Protein AF-A0A1A8HDZ2-F1 (afdb_monomer_lite)

InterPro domains:
  IPR013087 Zinc finger C2H2-type [PF00096] (2-20)
  IPR013087 Zinc finger C2H2-type [PF00096] (26-48)
  IPR013087 Zinc finger C2H2-type [PS00028] (28-48)
  IPR013087 Zinc finger C2H2-type [PS50157] (1-25)
  IPR013087 Zinc finger C2H2-type [PS50157] (26-50)
  IPR013087 Zinc finger C2H2-type [SM00355] (1-20)
  IPR013087 Zinc finger C2H2-type [SM00355] (26-48)
  IPR036236 Zinc finger C2H2 superfamily [SSF57667] (2-48)

Structure (mmCIF, N/CA/C/O backbone):
data_AF-A0A1A8HDZ2-F1
#
_entry.id   AF-A0A1A8HDZ2-F1
#
loop_
_atom_site.group_PDB
_atom_site.id
_atom_site.type_symbol
_atom_site.label_atom_id
_atom_site.label_alt_id
_atom_site.label_comp_id
_atom_site.label_asym_id
_atom_site.label_entity_id
_atom_site.label_seq_id
_atom_site.pdbx_PDB_ins_code
_atom_site.Cartn_x
_atom_site.Cartn_y
_atom_site.Cartn_z
_atom_site.occupancy
_atom_site.B_iso_or_equiv
_atom_site.auth_seq_id
_atom_site.auth_comp_id
_atom_site.auth_asym_id
_atom_site.auth_atom_id
_atom_site.pdbx_PDB_model_num
ATOM 1 N N . GLU A 1 1 ? -10.607 -7.697 13.948 1.00 54.75 1 GLU A N 1
ATOM 2 C CA . GLU A 1 1 ? -10.988 -6.266 13.928 1.00 54.75 1 GLU A CA 1
ATOM 3 C C . GLU A 1 1 ? -10.760 -5.544 15.270 1.00 54.75 1 GLU A C 1
ATOM 5 O O . GLU A 1 1 ? -11.563 -4.713 15.664 1.00 54.75 1 GLU A O 1
ATOM 10 N N . LEU A 1 2 ? -9.641 -5.780 15.970 1.00 63.69 2 LEU A N 1
ATOM 11 C CA . LEU A 1 2 ? -9.262 -4.992 17.155 1.00 63.69 2 LEU A CA 1
ATOM 12 C C . LEU A 1 2 ? -7.749 -4.760 17.135 1.00 63.69 2 LEU A C 1
ATOM 14 O O . LEU A 1 2 ? -6.976 -5.468 17.772 1.00 63.69 2 LEU A O 1
ATOM 18 N N . CYS A 1 3 ? -7.311 -3.775 16.353 1.00 76.38 3 CYS A N 1
ATOM 19 C CA . CYS A 1 3 ? -5.982 -3.207 16.536 1.00 76.38 3 CYS A CA 1
AT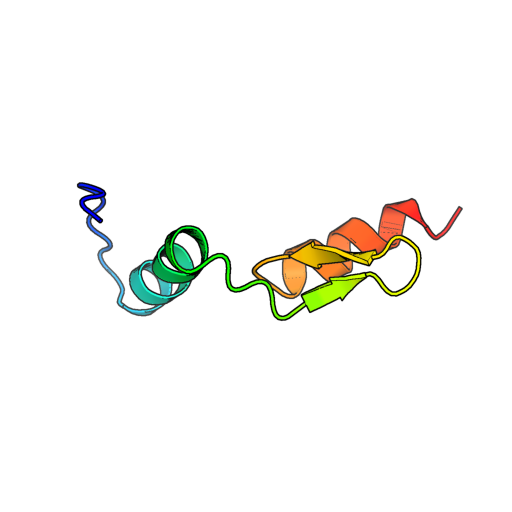OM 20 C C . CYS A 1 3 ? -6.073 -2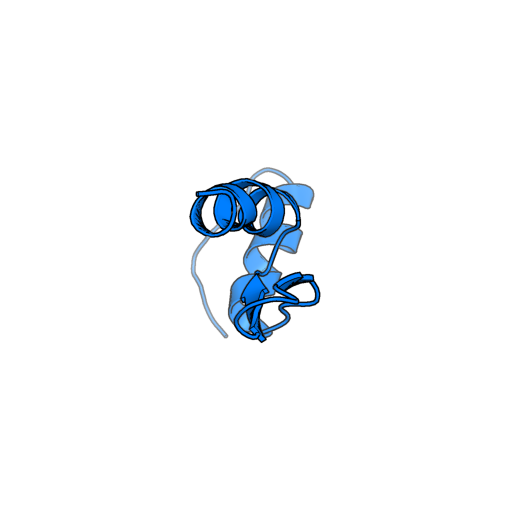.126 17.625 1.00 76.38 3 CYS A C 1
ATOM 22 O O . CYS A 1 3 ? -6.781 -1.135 17.471 1.00 76.38 3 CYS A O 1
ATOM 24 N N . GLY A 1 4 ? -5.341 -2.273 18.729 1.00 79.56 4 GLY A N 1
ATOM 25 C CA . GLY A 1 4 ? -5.271 -1.264 19.800 1.00 79.56 4 GLY A CA 1
ATOM 26 C C . GLY A 1 4 ? -4.517 0.021 19.418 1.00 79.56 4 GLY A C 1
ATOM 27 O O . GLY A 1 4 ? -4.063 0.750 20.297 1.00 79.56 4 GLY A O 1
ATOM 28 N N . GLN A 1 5 ? -4.324 0.291 18.122 1.00 81.75 5 GLN A N 1
ATOM 29 C CA . GLN A 1 5 ? -3.602 1.468 17.649 1.00 81.75 5 GLN A CA 1
ATOM 30 C C . GLN A 1 5 ? -4.489 2.709 17.723 1.00 81.75 5 GLN A C 1
ATOM 32 O O . GLN A 1 5 ? -5.562 2.776 17.126 1.00 81.75 5 GLN A O 1
ATOM 37 N N . ARG A 1 6 ? -4.001 3.720 18.445 1.00 83.38 6 ARG A N 1
ATOM 38 C CA . ARG A 1 6 ? -4.634 5.036 18.547 1.00 83.38 6 ARG A CA 1
ATOM 39 C C . ARG A 1 6 ? -3.830 6.029 17.723 1.00 83.38 6 ARG A C 1
ATOM 41 O O . ARG A 1 6 ? -2.626 6.172 17.914 1.00 83.38 6 ARG A O 1
ATOM 48 N N . PHE A 1 7 ? -4.510 6.729 16.826 1.00 86.69 7 PHE A N 1
ATOM 49 C CA . PHE A 1 7 ? -3.915 7.776 16.004 1.00 86.69 7 PHE A CA 1
ATOM 50 C C . PHE A 1 7 ? -4.425 9.132 16.472 1.00 86.69 7 PHE A C 1
ATOM 52 O O . PHE A 1 7 ? -5.617 9.295 16.724 1.00 86.69 7 PHE A O 1
ATOM 59 N N . ARG A 1 8 ? -3.521 10.110 16.573 1.00 90.88 8 ARG A N 1
ATOM 60 C CA . ARG A 1 8 ? -3.871 11.492 16.931 1.00 90.88 8 ARG A CA 1
ATOM 61 C C . ARG A 1 8 ? -4.641 12.202 15.816 1.00 90.88 8 ARG A C 1
ATOM 63 O O . ARG A 1 8 ? -5.439 13.088 16.090 1.00 90.88 8 ARG A O 1
ATOM 70 N N . GLU A 1 9 ? -4.413 11.798 14.568 1.00 93.69 9 GLU A N 1
ATOM 71 C CA . GLU A 1 9 ? -5.012 12.420 13.390 1.00 93.69 9 GLU A CA 1
ATOM 72 C C . GLU A 1 9 ? -5.846 11.415 12.597 1.00 93.69 9 GLU A C 1
ATOM 74 O O . GLU A 1 9 ? -5.440 10.269 12.368 1.00 93.69 9 GLU A O 1
ATOM 79 N N . LYS A 1 10 ? -7.001 11.882 12.106 1.00 88.06 10 LYS A N 1
ATOM 80 C CA . LYS A 1 10 ? -7.935 11.074 11.312 1.00 88.06 10 LYS A CA 1
ATOM 81 C C . LYS A 1 10 ? -7.296 10.549 10.026 1.00 88.06 10 LYS A C 1
ATOM 83 O O . LYS A 1 10 ? -7.558 9.414 9.649 1.00 88.06 10 LYS A O 1
ATOM 88 N N . ALA A 1 11 ? -6.421 11.330 9.387 1.00 88.06 11 ALA A N 1
ATOM 89 C CA . ALA A 1 11 ? -5.714 10.907 8.178 1.00 88.06 11 ALA A CA 1
ATOM 90 C C . ALA A 1 11 ? -4.889 9.631 8.413 1.00 88.06 11 ALA A C 1
ATOM 92 O O . ALA A 1 11 ? -4.918 8.710 7.595 1.00 88.06 11 ALA A O 1
ATOM 93 N N . TYR A 1 12 ? -4.208 9.531 9.559 1.00 89.06 12 TYR A N 1
ATOM 94 C CA . TYR A 1 12 ? -3.444 8.338 9.914 1.00 89.06 12 TYR A CA 1
ATOM 95 C C . TYR A 1 12 ? -4.330 7.146 10.254 1.00 89.06 12 TYR A C 1
ATOM 97 O O . TYR A 1 12 ? -4.005 6.037 9.831 1.00 89.06 12 TYR A O 1
ATOM 105 N N . LEU A 1 13 ? -5.459 7.374 10.932 1.00 87.75 13 LEU A N 1
ATOM 106 C CA . LEU A 1 13 ? -6.445 6.326 11.190 1.00 87.75 13 LEU A CA 1
ATOM 107 C C . LEU A 1 13 ? -7.015 5.765 9.881 1.00 87.75 13 LEU A C 1
ATOM 109 O O . LEU A 1 13 ? -6.947 4.560 9.665 1.00 87.75 13 LEU A O 1
ATOM 113 N N . THR A 1 14 ? -7.504 6.615 8.974 1.00 84.81 14 THR A N 1
ATOM 114 C CA . THR A 1 14 ? -8.037 6.184 7.669 1.00 84.81 14 THR A CA 1
ATOM 115 C C . THR A 1 14 ? -7.003 5.373 6.893 1.00 84.81 14 THR A C 1
ATOM 117 O O . THR A 1 14 ? -7.290 4.307 6.357 1.00 84.81 14 THR A O 1
ATOM 120 N N . ARG A 1 15 ? -5.760 5.851 6.890 1.00 83.50 15 ARG A N 1
ATOM 121 C CA . ARG A 1 15 ? -4.637 5.194 6.226 1.00 83.50 15 ARG A CA 1
ATOM 122 C C . ARG A 1 15 ? -4.273 3.849 6.855 1.00 83.50 15 ARG A C 1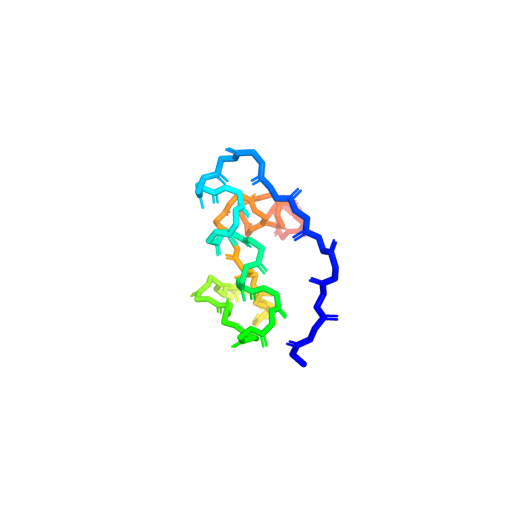
ATOM 124 O O . ARG A 1 15 ? -3.808 2.957 6.148 1.00 83.50 15 ARG A O 1
ATOM 131 N N . HIS A 1 16 ? -4.439 3.719 8.166 1.00 86.81 16 HIS A N 1
ATOM 132 C CA . HIS A 1 16 ? -4.284 2.458 8.873 1.00 86.81 16 HIS A CA 1
ATOM 133 C C . HIS A 1 16 ? -5.429 1.494 8.551 1.00 86.81 16 HIS A C 1
ATOM 135 O O . HIS A 1 16 ? -5.170 0.325 8.317 1.00 86.81 16 HIS A O 1
ATOM 141 N N . MET A 1 17 ? -6.673 1.956 8.429 1.00 83.75 17 MET A N 1
ATOM 142 C CA . MET A 1 17 ? -7.784 1.056 8.093 1.00 83.75 17 MET A CA 1
ATOM 143 C C . MET A 1 17 ? -7.577 0.308 6.765 1.00 83.75 17 MET A C 1
ATOM 145 O O . MET A 1 17 ? -8.008 -0.835 6.648 1.00 83.75 17 MET A O 1
ATOM 149 N N . ASN A 1 18 ? -6.817 0.874 5.819 1.00 81.50 18 ASN A N 1
ATOM 150 C CA . ASN A 1 18 ? -6.445 0.194 4.571 1.00 81.50 18 ASN A CA 1
ATOM 151 C C . ASN A 1 18 ? -5.662 -1.121 4.766 1.00 81.50 18 ASN A C 1
ATOM 153 O O . ASN A 1 18 ? -5.623 -1.925 3.836 1.00 81.50 18 ASN A O 1
ATOM 157 N N . VAL A 1 19 ? -5.003 -1.352 5.915 1.00 81.25 19 VAL A N 1
ATOM 158 C CA . VAL A 1 19 ? -4.365 -2.659 6.182 1.00 81.25 19 VAL A CA 1
ATOM 159 C C . VAL A 1 19 ? -5.357 -3.727 6.629 1.00 81.25 19 VAL A C 1
ATOM 161 O O . VAL A 1 19 ? -5.099 -4.899 6.388 1.00 81.25 19 VAL A O 1
ATOM 164 N N . HIS A 1 20 ? -6.488 -3.343 7.223 1.00 83.25 20 HIS A N 1
ATOM 165 C CA . HIS A 1 20 ? -7.529 -4.295 7.628 1.00 83.25 20 HIS A CA 1
ATOM 166 C C . HIS A 1 20 ? -8.452 -4.664 6.477 1.00 83.25 20 HIS A C 1
ATOM 168 O O . HIS A 1 20 ? -8.947 -5.780 6.423 1.00 83.25 20 HIS A O 1
ATOM 174 N N . THR A 1 21 ? -8.672 -3.741 5.543 1.00 77.19 21 THR A N 1
ATOM 175 C CA . THR A 1 21 ? -9.639 -3.933 4.456 1.00 77.19 21 THR A CA 1
ATOM 176 C C . THR A 1 21 ? -9.069 -4.658 3.236 1.00 77.19 21 THR A C 1
ATOM 178 O O . THR A 1 21 ? -9.739 -4.710 2.210 1.00 77.19 21 THR A O 1
ATOM 181 N N . GLU A 1 22 ? -7.817 -5.142 3.296 1.00 71.94 22 GLU A N 1
ATOM 182 C CA . GLU A 1 22 ? -7.027 -5.648 2.151 1.00 71.94 22 GLU A CA 1
ATOM 183 C C . GLU A 1 22 ? -7.087 -4.745 0.902 1.00 71.94 22 GLU A C 1
ATOM 185 O O . GLU A 1 22 ? -6.707 -5.127 -0.210 1.00 71.94 22 GLU A O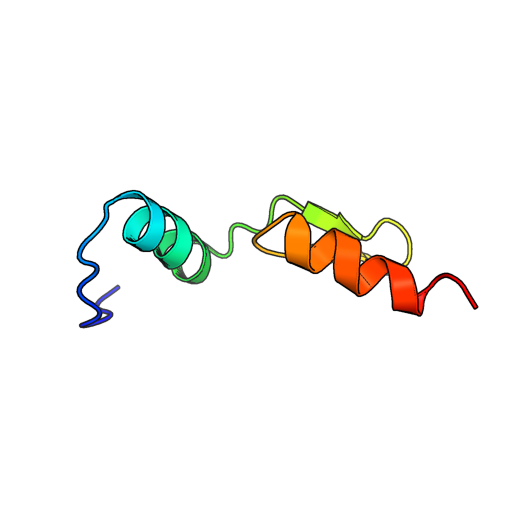 1
ATOM 190 N N . HIS A 1 23 ? -7.536 -3.501 1.080 1.00 78.88 23 HIS A N 1
ATOM 191 C CA . HIS A 1 23 ? -7.897 -2.626 -0.006 1.00 78.88 23 HIS A CA 1
ATOM 192 C C . HIS A 1 23 ? -6.621 -1.996 -0.543 1.00 78.88 23 HIS A C 1
ATOM 194 O O . HIS A 1 23 ? -6.056 -1.044 0.005 1.00 78.88 23 HIS A O 1
ATOM 200 N N . LYS A 1 24 ? -6.141 -2.586 -1.633 1.00 85.81 24 LYS A N 1
ATOM 201 C CA . LYS A 1 24 ? -4.941 -2.164 -2.348 1.00 85.81 24 LYS A CA 1
ATOM 202 C C . LYS A 1 24 ? -5.345 -1.697 -3.748 1.00 85.81 24 LYS A C 1
ATOM 204 O O . LYS A 1 24 ? -5.258 -2.478 -4.704 1.00 85.81 24 LYS A O 1
ATOM 209 N N . PRO A 1 25 ? -5.854 -0.455 -3.878 1.00 86.31 25 PRO A N 1
ATOM 210 C CA . PRO A 1 25 ? -6.338 0.058 -5.158 1.00 86.31 25 PRO A CA 1
ATOM 211 C C . PRO A 1 25 ? -5.196 0.317 -6.148 1.00 86.31 25 PRO A C 1
ATOM 213 O O . PRO A 1 25 ? -5.429 0.380 -7.348 1.00 86.31 25 PRO A O 1
ATOM 216 N N . PHE A 1 26 ? -3.956 0.435 -5.669 1.00 92.19 26 PHE A N 1
ATOM 217 C CA . PHE A 1 26 ? -2.800 0.705 -6.513 1.00 92.19 26 PHE A CA 1
ATOM 218 C C . PHE A 1 26 ? -2.136 -0.612 -6.908 1.00 92.19 26 PHE A C 1
ATOM 220 O O . PHE A 1 26 ? -1.577 -1.290 -6.053 1.00 92.19 26 PHE A O 1
ATOM 227 N N . ALA A 1 27 ? -2.190 -0.983 -8.183 1.00 94.19 27 ALA A N 1
ATOM 228 C CA . ALA A 1 27 ? -1.533 -2.180 -8.702 1.00 94.19 27 ALA A CA 1
ATOM 229 C C . ALA A 1 27 ? -0.351 -1.803 -9.602 1.00 94.19 27 ALA A C 1
ATOM 231 O O . ALA A 1 27 ? -0.425 -0.842 -10.367 1.00 94.19 27 ALA A O 1
ATOM 232 N N . CYS A 1 28 ? 0.736 -2.564 -9.514 1.00 95.31 28 CYS A N 1
ATOM 233 C CA . CYS A 1 28 ? 1.832 -2.495 -10.466 1.00 95.31 28 CYS A CA 1
ATOM 234 C C . CYS A 1 28 ? 1.416 -3.189 -11.764 1.00 95.31 28 CYS A C 1
ATOM 236 O O . CYS A 1 28 ? 1.042 -4.359 -11.748 1.00 95.31 28 CYS A O 1
ATOM 238 N N . GLY A 1 29 ? 1.519 -2.484 -12.890 1.00 93.62 29 GLY A N 1
ATOM 239 C CA . GLY A 1 29 ? 1.198 -3.050 -14.201 1.00 93.62 29 GLY A CA 1
ATOM 240 C C . GLY A 1 29 ? 2.214 -4.075 -14.719 1.00 93.62 29 GLY A C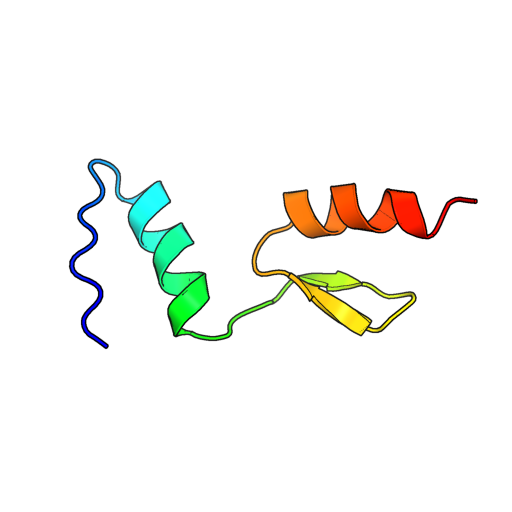 1
ATOM 241 O O . GLY A 1 29 ? 1.879 -4.820 -15.625 1.00 93.62 29 GLY A O 1
ATOM 242 N N . HIS A 1 30 ? 3.435 -4.120 -14.168 1.00 92.50 30 HIS A N 1
ATOM 243 C CA . HIS A 1 30 ? 4.493 -5.030 -14.639 1.00 92.50 30 HIS A CA 1
ATOM 244 C C . HIS A 1 30 ? 4.413 -6.407 -13.969 1.00 92.50 30 HIS A C 1
ATOM 246 O O . HIS A 1 30 ? 4.488 -7.427 -14.642 1.00 92.50 30 HIS A O 1
ATOM 252 N N . CYS A 1 31 ? 4.224 -6.448 -12.646 1.00 94.81 31 CYS A N 1
ATOM 253 C CA . CYS A 1 31 ? 4.217 -7.696 -11.872 1.00 94.81 31 CYS A CA 1
ATOM 254 C C . CYS A 1 31 ? 2.889 -7.989 -11.152 1.00 94.81 31 CYS A C 1
ATOM 256 O O . CYS A 1 31 ? 2.780 -8.983 -10.440 1.00 94.81 31 CYS A O 1
ATOM 258 N N . GLY A 1 32 ? 1.885 -7.113 -11.267 1.00 91.56 32 GLY A N 1
ATOM 259 C CA . GLY A 1 32 ? 0.584 -7.283 -10.610 1.00 91.56 32 GLY A CA 1
ATOM 260 C C . GLY A 1 32 ? 0.582 -7.026 -9.097 1.00 91.56 32 GLY A C 1
ATOM 261 O O . GLY A 1 32 ? -0.467 -7.134 -8.459 1.00 91.56 32 GLY A O 1
ATOM 262 N N . GLN A 1 33 ? 1.722 -6.661 -8.495 1.00 93.12 33 GLN A N 1
ATOM 263 C CA . GLN A 1 33 ? 1.810 -6.412 -7.056 1.00 93.12 33 GLN A CA 1
ATOM 264 C C . GLN A 1 33 ? 0.930 -5.226 -6.644 1.00 93.12 33 GLN A C 1
ATOM 266 O O . GLN A 1 33 ? 0.978 -4.156 -7.249 1.00 93.12 33 GLN A O 1
ATOM 271 N N . ARG A 1 34 ? 0.126 -5.405 -5.590 1.00 92.19 34 ARG A N 1
ATOM 272 C CA . ARG A 1 34 ? -0.809 -4.382 -5.105 1.00 92.19 34 ARG A CA 1
ATOM 273 C C . ARG A 1 34 ? -0.280 -3.680 -3.858 1.00 92.19 34 ARG A C 1
ATOM 275 O O . ARG A 1 34 ? 0.280 -4.306 -2.959 1.00 92.19 34 ARG A O 1
ATOM 282 N N . PHE A 1 35 ? -0.544 -2.385 -3.774 1.00 91.00 35 PHE A N 1
ATOM 283 C CA . PHE A 1 35 ? -0.136 -1.486 -2.708 1.00 91.00 35 PHE A CA 1
ATOM 284 C C . PHE A 1 35 ? -1.352 -0.747 -2.152 1.00 91.00 35 PHE A C 1
ATOM 286 O O . PHE A 1 35 ? -2.269 -0.358 -2.877 1.00 91.00 35 PHE A O 1
ATOM 293 N N . SER A 1 36 ? -1.352 -0.522 -0.840 1.00 89.25 36 SER A N 1
ATOM 294 C CA . SER A 1 36 ? -2.399 0.249 -0.161 1.00 89.25 36 SER A CA 1
ATOM 295 C C . SER A 1 36 ? -2.279 1.753 -0.405 1.00 89.25 36 SER A C 1
ATOM 297 O O . SER A 1 36 ? -3.202 2.500 -0.080 1.00 89.25 36 SER A O 1
ATOM 299 N N . ARG A 1 37 ? -1.146 2.213 -0.959 1.00 87.81 37 ARG A N 1
ATOM 300 C CA . ARG A 1 37 ? -0.876 3.630 -1.216 1.00 87.81 37 ARG A CA 1
ATOM 301 C C . ARG A 1 37 ? -0.031 3.864 -2.463 1.00 87.81 37 ARG A C 1
ATOM 303 O O . ARG A 1 37 ? 0.807 3.032 -2.818 1.00 87.81 37 ARG A O 1
ATOM 310 N N . LYS A 1 38 ? -0.230 5.031 -3.080 1.00 91.25 38 LYS A N 1
ATOM 311 C CA . LYS A 1 38 ? 0.432 5.434 -4.324 1.00 91.25 38 LYS A CA 1
ATOM 312 C C . LYS A 1 38 ? 1.936 5.618 -4.145 1.00 91.25 38 LYS A C 1
ATOM 314 O O . LYS A 1 38 ? 2.682 5.172 -5.006 1.00 91.25 38 LYS A O 1
ATOM 319 N N . GLU A 1 39 ? 2.395 6.195 -3.032 1.00 92.25 39 GLU A N 1
ATOM 320 C CA . GLU A 1 39 ? 3.828 6.426 -2.802 1.00 92.25 39 GLU A CA 1
ATOM 321 C C . GLU A 1 39 ? 4.636 5.121 -2.777 1.00 92.25 39 GLU A C 1
ATOM 323 O O . GLU A 1 39 ? 5.772 5.075 -3.247 1.00 92.25 39 GLU A O 1
ATOM 328 N N . TYR A 1 40 ? 4.028 4.034 -2.290 1.00 93.12 40 TYR A N 1
ATOM 329 C CA . TYR A 1 40 ? 4.657 2.719 -2.287 1.00 93.12 40 TYR A CA 1
ATOM 330 C C . TYR A 1 40 ? 4.719 2.110 -3.683 1.00 93.12 40 TYR A C 1
ATOM 332 O O . TYR A 1 40 ? 5.749 1.533 -4.017 1.00 93.12 40 TYR A O 1
ATOM 340 N N . LEU A 1 41 ? 3.675 2.286 -4.501 1.00 94.69 41 LEU A N 1
ATOM 341 C CA . LEU A 1 41 ? 3.709 1.889 -5.908 1.00 94.69 41 LEU A CA 1
ATOM 342 C C . LEU A 1 41 ? 4.778 2.682 -6.670 1.00 94.69 41 LEU A C 1
ATOM 344 O O . LEU A 1 41 ? 5.591 2.081 -7.360 1.00 94.69 41 LEU A O 1
ATOM 348 N N . THR A 1 42 ? 4.825 4.008 -6.518 1.00 94.56 42 THR A N 1
ATOM 349 C CA . THR A 1 42 ? 5.827 4.853 -7.187 1.00 94.56 42 THR A CA 1
ATOM 350 C C . THR A 1 42 ? 7.245 4.428 -6.827 1.00 94.56 42 THR A C 1
ATOM 352 O O . THR A 1 42 ? 8.065 4.250 -7.721 1.00 94.56 42 THR A O 1
ATOM 355 N N . ARG A 1 43 ? 7.529 4.201 -5.538 1.00 95.06 43 ARG A N 1
ATOM 356 C CA . ARG A 1 43 ? 8.835 3.684 -5.110 1.00 95.06 43 ARG A CA 1
ATOM 357 C C . ARG A 1 43 ? 9.095 2.278 -5.643 1.00 95.06 43 ARG A C 1
ATOM 359 O O . ARG A 1 43 ? 10.219 1.972 -5.995 1.00 95.06 43 ARG A O 1
ATOM 366 N N . HIS A 1 44 ? 8.080 1.423 -5.695 1.00 95.31 44 HIS A N 1
ATOM 367 C CA . HIS A 1 44 ? 8.225 0.087 -6.256 1.00 95.31 44 HIS A CA 1
ATOM 368 C C . HIS A 1 44 ? 8.578 0.124 -7.744 1.00 95.31 44 HIS A C 1
ATOM 370 O O . HIS A 1 44 ? 9.380 -0.689 -8.171 1.00 95.31 44 HIS A O 1
ATOM 376 N N . MET A 1 45 ? 8.055 1.072 -8.528 1.00 94.88 45 MET A N 1
ATOM 377 C CA . MET A 1 45 ? 8.364 1.146 -9.962 1.00 94.88 45 MET A CA 1
ATOM 378 C C . MET A 1 45 ? 9.862 1.282 -10.260 1.00 94.88 45 MET A C 1
ATOM 380 O O . MET A 1 45 ? 10.279 0.855 -11.330 1.00 94.88 45 MET A O 1
ATOM 384 N N . SER A 1 46 ? 10.673 1.783 -9.318 1.00 94.50 46 SER A N 1
ATOM 385 C CA . SER A 1 46 ? 12.125 1.865 -9.503 1.00 94.50 46 SER A CA 1
ATOM 386 C C . SER A 1 46 ? 12.806 0.501 -9.652 1.00 94.50 46 SER A C 1
ATOM 388 O O . SER A 1 46 ? 13.933 0.451 -10.125 1.00 94.50 46 SER A O 1
ATOM 390 N N . VAL A 1 47 ? 12.160 -0.594 -9.233 1.00 94.81 47 VAL A N 1
ATOM 391 C CA . VAL A 1 47 ? 12.695 -1.958 -9.401 1.00 94.81 47 VAL A CA 1
ATOM 392 C C . VAL A 1 47 ? 12.486 -2.517 -10.809 1.00 94.81 47 VAL A C 1
ATOM 394 O O . VAL A 1 47 ? 13.070 -3.540 -11.131 1.00 94.81 47 VAL A O 1
ATOM 397 N N . HIS A 1 48 ? 11.639 -1.879 -11.625 1.00 92.56 48 HIS A N 1
ATOM 398 C CA . HIS A 1 48 ? 11.356 -2.302 -13.005 1.00 92.56 48 HIS A CA 1
ATOM 399 C C . HIS A 1 48 ? 12.102 -1.469 -14.049 1.00 92.56 48 HIS A C 1
ATOM 401 O O . HIS A 1 48 ? 12.092 -1.810 -15.224 1.00 92.56 48 HIS A O 1
ATOM 407 N N . THR A 1 49 ? 12.699 -0.354 -13.639 1.00 84.50 49 THR A N 1
ATOM 408 C CA . THR A 1 49 ? 13.446 0.571 -14.502 1.00 84.50 49 THR A CA 1
ATOM 409 C C . THR A 1 49 ? 14.940 0.240 -14.543 1.00 84.50 49 THR A C 1
ATOM 411 O O . THR A 1 49 ? 15.749 1.147 -14.366 1.00 84.50 49 THR A O 1
ATOM 414 N N . GLU A 1 50 ? 15.308 -1.036 -14.709 1.00 60.41 50 GLU A N 1
ATOM 415 C CA . GLU A 1 50 ? 16.711 -1.401 -14.995 1.00 60.41 50 GLU A CA 1
ATOM 416 C C . GLU A 1 50 ? 17.246 -0.691 -16.249 1.00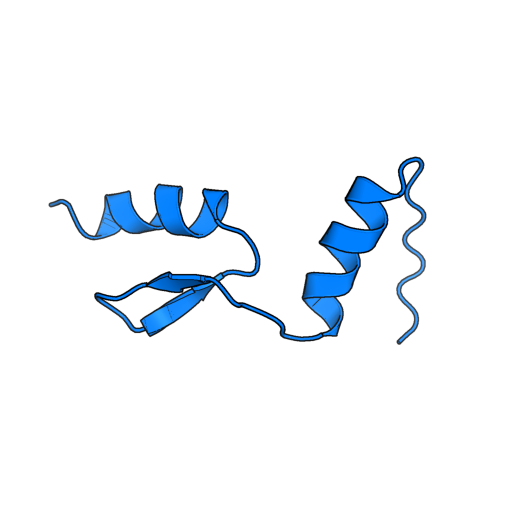 60.41 50 GLU A C 1
ATOM 418 O O . GLU A 1 50 ? 16.489 -0.578 -17.244 1.00 60.41 50 GLU A O 1
#

pLDDT: mean 86.68, std 8.94, range [54.75, 95.31]

Secondary structure (DSSP, 8-state):
-------SSHHHHHHHHHHHS----EE-TTT--EESSHHHHHHHHTTT--

Organism: NCBI:txid1143690

Foldseek 3Di:
DDDVDDDPDPVVVVLVVLVVVVDFVDADPPPRDGHSDDVVNVVVVVVVVD

Sequence (50 aa):
ELCGQRFREKAYLTRHMNVHTEHKPFACGHCGQRFSRKEYLTRHMSVHTE

Radius of gyration: 13.39 Å; chains: 1; bounding box: 28×20×35 Å